Protein AF-A0A2T5IML4-F1 (afdb_monomer_lite)

Organism: NCBI:txid44577

Radius of gyration: 15.87 Å; chains: 1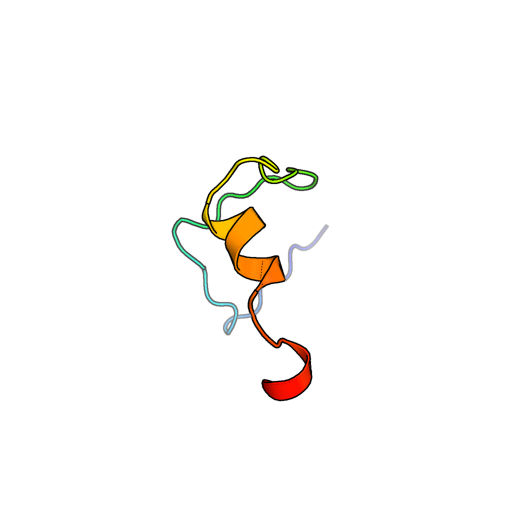; bounding box: 25×39×19 Å

Structure (mmCIF, N/CA/C/O backbone):
data_AF-A0A2T5IML4-F1
#
_entry.id   AF-A0A2T5IML4-F1
#
loop_
_atom_site.group_PDB
_atom_site.id
_atom_site.type_symbol
_atom_site.label_atom_id
_atom_site.label_alt_id
_atom_site.label_comp_id
_atom_site.label_asym_id
_atom_site.label_entity_id
_atom_site.label_seq_id
_atom_site.pdbx_PDB_ins_code
_atom_site.Cartn_x
_atom_site.Cartn_y
_atom_site.Cartn_z
_atom_site.occupancy
_atom_site.B_iso_or_equiv
_atom_site.auth_seq_id
_atom_site.auth_comp_id
_atom_site.auth_asym_id
_atom_site.auth_atom_id
_atom_site.pdbx_PDB_model_num
ATOM 1 N N . MET A 1 1 ? -13.887 29.559 -12.657 1.00 63.12 1 MET A N 1
ATOM 2 C CA . MET A 1 1 ? -14.091 28.214 -12.077 1.00 63.12 1 MET A CA 1
ATOM 3 C C . MET A 1 1 ? -14.019 28.357 -10.563 1.00 63.12 1 MET A C 1
ATOM 5 O O . MET A 1 1 ? -12.973 28.751 -10.064 1.00 63.12 1 MET A O 1
ATOM 9 N N . ILE A 1 2 ? -15.132 28.184 -9.847 1.00 62.25 2 ILE A N 1
ATOM 10 C CA . ILE A 1 2 ? -15.159 28.339 -8.384 1.00 62.25 2 ILE A CA 1
ATOM 11 C C . ILE A 1 2 ? -14.597 27.048 -7.785 1.00 62.25 2 ILE A C 1
ATOM 13 O O . ILE A 1 2 ? -15.164 25.978 -7.989 1.00 62.25 2 ILE A O 1
ATOM 17 N N . ARG A 1 3 ? -13.463 27.139 -7.086 1.00 73.69 3 ARG A N 1
ATOM 18 C CA . ARG A 1 3 ? -12.929 26.027 -6.294 1.00 73.69 3 ARG A CA 1
ATOM 19 C C . ARG A 1 3 ? -13.715 25.974 -4.989 1.00 73.69 3 ARG A C 1
ATOM 21 O O . ARG A 1 3 ? -13.474 26.777 -4.095 1.00 73.69 3 ARG A O 1
ATOM 28 N N . TYR A 1 4 ? -14.698 25.085 -4.923 1.00 81.00 4 TYR A N 1
ATOM 29 C CA . TYR A 1 4 ? -15.405 24.797 -3.682 1.00 81.00 4 TYR A CA 1
ATOM 30 C C . TYR A 1 4 ? -14.515 23.923 -2.797 1.00 81.00 4 TYR A C 1
ATOM 32 O O . TYR A 1 4 ? -14.080 22.855 -3.224 1.00 81.00 4 TYR A O 1
ATOM 40 N N . VAL A 1 5 ? -14.248 24.384 -1.578 1.00 77.94 5 VAL A N 1
ATOM 41 C CA . VAL A 1 5 ? -13.560 23.613 -0.539 1.00 77.94 5 VAL A CA 1
ATOM 42 C C . VAL A 1 5 ? -14.499 23.561 0.6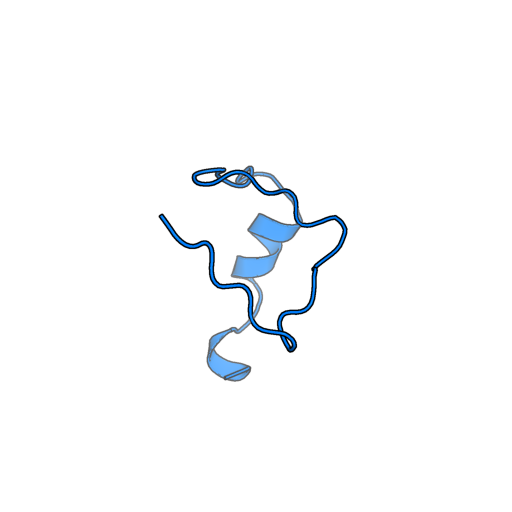57 1.00 77.94 5 VA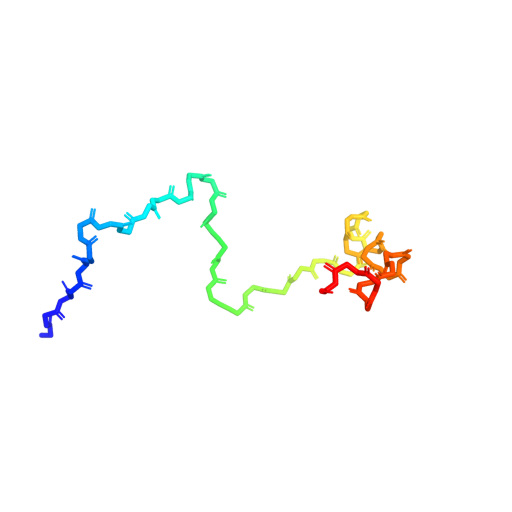L A C 1
ATOM 44 O O . VAL A 1 5 ? -14.944 24.598 1.150 1.00 77.94 5 VAL A O 1
ATOM 47 N N . SER A 1 6 ? -14.855 22.352 1.088 1.00 84.19 6 SER A N 1
ATOM 48 C CA . SER A 1 6 ? -15.731 22.159 2.244 1.00 84.19 6 SER A CA 1
ATOM 49 C C . SER A 1 6 ? -15.010 22.576 3.525 1.00 84.19 6 SER A C 1
ATOM 51 O O . SER A 1 6 ? -13.848 22.236 3.720 1.00 84.19 6 SER A O 1
ATOM 53 N N . GLN A 1 7 ? -15.713 23.231 4.450 1.00 82.88 7 GLN A N 1
ATOM 54 C CA . GLN A 1 7 ? -15.158 23.590 5.765 1.00 82.88 7 GLN A CA 1
ATOM 55 C C . GLN A 1 7 ? -14.781 22.370 6.621 1.00 82.88 7 GLN A C 1
ATOM 57 O O . GLN A 1 7 ? -14.008 22.496 7.562 1.00 82.88 7 GLN A O 1
ATOM 62 N N . LYS A 1 8 ? -15.334 21.191 6.309 1.00 87.62 8 LYS A N 1
ATOM 63 C CA . LYS A 1 8 ? -15.022 19.928 6.994 1.00 87.62 8 LYS A CA 1
ATOM 64 C C . LYS A 1 8 ? -13.893 19.141 6.320 1.00 87.62 8 LYS A C 1
ATOM 66 O O . LYS A 1 8 ? -13.562 18.055 6.784 1.00 87.62 8 LYS A O 1
ATOM 71 N N . GLN A 1 9 ? -13.352 19.629 5.203 1.00 84.88 9 GLN A N 1
ATOM 72 C CA . GLN A 1 9 ? -12.279 18.947 4.490 1.00 84.88 9 GLN A CA 1
ATOM 73 C C . GLN A 1 9 ? -10.980 19.070 5.288 1.00 84.88 9 GLN A C 1
ATOM 75 O O . GLN A 1 9 ? -10.441 20.162 5.443 1.00 84.88 9 GLN A O 1
ATOM 80 N N . LEU A 1 10 ? -10.490 17.942 5.795 1.00 83.81 10 LEU A N 1
ATOM 81 C CA . LEU A 1 10 ? -9.213 17.869 6.495 1.00 83.81 10 LEU A CA 1
ATOM 82 C C . LEU A 1 10 ? -8.071 17.766 5.481 1.00 83.81 10 LEU A C 1
ATOM 84 O O . LEU A 1 10 ? -8.179 17.047 4.485 1.00 83.81 10 LEU A O 1
ATOM 88 N N . SER A 1 11 ? -6.975 18.478 5.736 1.00 77.12 11 SER A N 1
ATOM 89 C CA . SER A 1 11 ? -5.721 18.299 5.009 1.00 77.12 11 SER A CA 1
ATOM 90 C C . SER A 1 11 ? -4.967 17.099 5.574 1.00 77.12 11 SER A C 1
ATOM 92 O O . SER A 1 11 ? -4.763 17.000 6.783 1.00 77.12 11 SER A O 1
ATOM 94 N N . LEU A 1 12 ? -4.534 16.198 4.697 1.00 80.94 12 LEU A N 1
ATOM 95 C CA . LEU A 1 12 ? -3.587 15.145 5.048 1.00 80.94 12 LEU A CA 1
ATOM 96 C C . LEU A 1 12 ? -2.177 15.685 4.802 1.00 80.94 12 LEU A C 1
ATOM 98 O O . LEU A 1 12 ? -1.682 15.652 3.676 1.00 80.94 12 LEU A O 1
ATOM 102 N N . GLU A 1 13 ? -1.561 16.249 5.841 1.00 82.12 13 GLU A N 1
ATOM 103 C CA . GLU A 1 13 ? -0.189 16.757 5.755 1.00 82.12 13 GLU A CA 1
ATOM 104 C C . GLU A 1 13 ? 0.781 15.630 5.363 1.00 82.12 13 GLU A C 1
ATOM 106 O O . GLU A 1 13 ? 0.717 14.523 5.897 1.00 82.12 13 GLU A O 1
ATOM 111 N N . GLY A 1 14 ? 1.661 15.896 4.393 1.00 69.75 14 GLY A N 1
ATOM 112 C CA . GLY A 1 14 ? 2.596 14.906 3.844 1.00 69.75 14 GLY A CA 1
ATOM 113 C C . GLY A 1 14 ? 2.009 13.991 2.763 1.00 69.75 14 GLY A C 1
ATOM 114 O O . GLY A 1 14 ? 2.733 13.161 2.212 1.00 69.75 14 GLY A O 1
ATOM 115 N N . PHE A 1 15 ? 0.728 14.145 2.412 1.00 74.00 15 PHE A N 1
ATOM 116 C CA . PHE A 1 15 ? 0.113 13.440 1.290 1.00 74.00 15 PHE A CA 1
ATOM 117 C C . PHE A 1 15 ? 0.192 14.270 -0.005 1.00 74.00 15 PHE A C 1
ATOM 119 O O . PHE A 1 15 ? -0.817 14.700 -0.556 1.00 74.00 15 PHE A O 1
ATOM 126 N N . ASP A 1 16 ? 1.414 14.463 -0.511 1.00 76.56 16 ASP A N 1
ATOM 127 C CA . ASP A 1 16 ? 1.706 15.223 -1.741 1.00 76.56 16 ASP A CA 1
ATOM 128 C C . ASP A 1 16 ? 1.882 14.310 -2.965 1.00 76.56 16 ASP A C 1
ATOM 130 O O . ASP A 1 16 ? 2.731 14.538 -3.826 1.00 76.56 16 ASP A O 1
ATOM 134 N N . THR A 1 17 ? 1.110 13.224 -3.040 1.00 79.25 17 THR A N 1
ATOM 135 C CA . THR A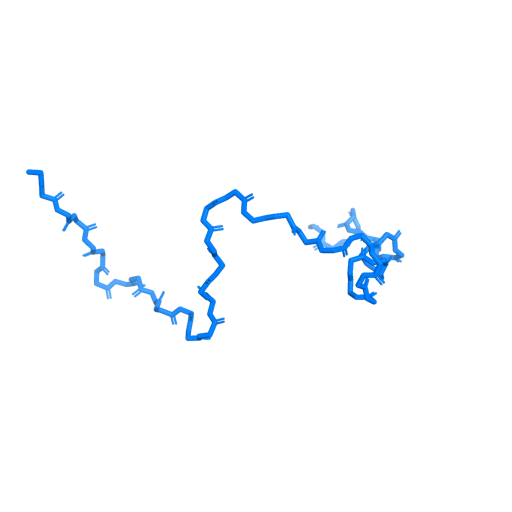 1 17 ? 1.213 12.280 -4.160 1.00 79.25 17 THR A CA 1
ATOM 136 C C . THR A 1 17 ? 0.621 12.921 -5.423 1.00 79.25 17 THR A C 1
ATOM 138 O O . THR A 1 17 ? -0.583 13.190 -5.456 1.00 79.25 17 THR A O 1
ATOM 141 N N . PRO A 1 18 ? 1.415 13.169 -6.483 1.00 82.25 18 PRO A N 1
ATOM 142 C CA . PRO A 1 18 ? 0.913 13.734 -7.726 1.00 82.25 18 PRO A CA 1
ATOM 143 C C . PRO A 1 18 ? -0.107 12.802 -8.400 1.00 82.25 18 PRO A C 1
ATOM 145 O O . PRO A 1 18 ? 0.039 11.576 -8.338 1.00 82.25 18 PRO A O 1
ATOM 148 N N . PRO A 1 19 ? -1.108 13.351 -9.111 1.00 77.56 19 PRO A N 1
ATOM 149 C CA . PRO A 1 19 ? -2.031 12.548 -9.904 1.00 77.56 19 PRO A CA 1
ATOM 150 C C . PRO A 1 19 ? -1.280 11.674 -10.917 1.00 77.56 19 PRO A C 1
ATOM 152 O O . PRO A 1 19 ? -0.434 12.168 -11.660 1.00 77.56 19 PRO A O 1
ATOM 155 N N . GLY A 1 20 ? -1.596 10.378 -10.955 1.00 79.50 20 GLY A N 1
ATOM 156 C CA . GLY A 1 20 ? -0.952 9.421 -11.862 1.00 79.50 20 GLY A CA 1
ATOM 157 C C . GLY A 1 20 ? 0.395 8.875 -11.380 1.00 79.50 20 GLY A C 1
ATOM 158 O O . GLY A 1 20 ? 1.035 8.126 -12.117 1.00 79.50 20 GLY A O 1
ATOM 159 N N . MET A 1 21 ? 0.831 9.202 -10.159 1.00 84.69 21 MET A N 1
ATOM 160 C CA . MET A 1 21 ? 1.998 8.560 -9.559 1.00 84.69 21 MET A CA 1
ATOM 161 C C . MET A 1 21 ? 1.722 7.069 -9.318 1.00 84.69 21 MET A C 1
ATOM 163 O O . MET A 1 21 ? 0.741 6.695 -8.676 1.00 84.69 21 MET A O 1
ATOM 167 N N . ILE A 1 22 ? 2.613 6.220 -9.827 1.00 85.94 22 ILE A N 1
ATOM 168 C CA . ILE A 1 22 ? 2.602 4.774 -9.595 1.00 85.94 22 ILE A CA 1
ATOM 169 C C . ILE A 1 22 ? 3.613 4.480 -8.488 1.00 85.94 22 ILE A C 1
ATOM 171 O O . ILE A 1 22 ? 4.754 4.940 -8.547 1.00 85.94 22 ILE A O 1
ATOM 175 N N . LEU A 1 23 ? 3.195 3.726 -7.471 1.00 86.19 23 LEU A N 1
ATOM 176 C CA . LEU A 1 23 ? 4.096 3.288 -6.408 1.00 86.19 23 LEU A CA 1
ATOM 177 C C . LEU A 1 23 ? 5.102 2.268 -6.954 1.00 86.19 23 LEU A C 1
ATOM 179 O O . LEU A 1 23 ? 4.742 1.403 -7.751 1.00 86.19 23 LEU A O 1
ATOM 183 N N . ASP A 1 24 ? 6.351 2.349 -6.492 1.00 89.12 24 ASP A N 1
ATOM 184 C CA . ASP A 1 24 ? 7.388 1.383 -6.855 1.00 89.12 24 ASP A CA 1
ATOM 185 C C . ASP A 1 24 ? 6.944 -0.039 -6.451 1.00 89.12 24 ASP A C 1
ATOM 187 O O . ASP A 1 24 ? 6.717 -0.288 -5.261 1.00 89.12 24 ASP A O 1
ATOM 191 N N . PRO A 1 25 ? 6.834 -0.991 -7.398 1.00 90.19 25 PRO A N 1
ATOM 192 C CA . PRO A 1 25 ? 6.411 -2.360 -7.101 1.00 90.19 25 PRO A CA 1
ATOM 193 C C . PRO A 1 25 ? 7.378 -3.096 -6.159 1.00 90.19 25 PRO A C 1
ATOM 195 O O . PRO A 1 25 ? 7.026 -4.107 -5.552 1.00 90.19 25 PRO A O 1
ATOM 198 N N . THR A 1 26 ? 8.611 -2.611 -6.013 1.00 93.75 26 THR A N 1
ATOM 199 C CA . THR A 1 26 ? 9.610 -3.165 -5.098 1.00 93.75 26 THR A CA 1
ATOM 200 C C . THR A 1 26 ? 9.510 -2.618 -3.675 1.00 93.75 26 THR A C 1
ATOM 202 O O . THR A 1 26 ? 10.111 -3.202 -2.765 1.00 93.75 26 THR A O 1
ATOM 205 N N . ASN A 1 27 ? 8.724 -1.558 -3.454 1.00 92.81 27 ASN A N 1
ATOM 206 C CA . ASN A 1 27 ? 8.510 -0.965 -2.141 1.00 92.81 27 ASN A CA 1
ATOM 207 C C . ASN A 1 27 ? 7.957 -2.008 -1.154 1.00 92.81 27 ASN A C 1
ATOM 209 O O . ASN A 1 27 ? 7.025 -2.755 -1.458 1.00 92.81 27 ASN A O 1
ATOM 213 N N . ARG A 1 28 ? 8.524 -2.045 0.058 1.00 92.94 28 ARG A N 1
ATOM 214 C CA . ARG A 1 28 ? 8.137 -3.014 1.096 1.00 92.94 28 ARG A CA 1
ATOM 215 C C . ARG A 1 28 ? 6.646 -2.972 1.429 1.00 92.94 28 ARG A C 1
ATOM 217 O O . ARG A 1 28 ? 6.051 -4.030 1.592 1.00 92.94 28 ARG A O 1
ATOM 224 N N . TRP A 1 29 ? 6.045 -1.787 1.489 1.00 91.12 29 TRP A N 1
ATOM 225 C CA . TRP A 1 29 ? 4.621 -1.620 1.779 1.00 91.12 29 TRP A CA 1
ATOM 226 C C . TRP A 1 29 ? 3.739 -2.083 0.623 1.00 91.12 29 TRP A C 1
ATOM 228 O O . TRP A 1 29 ? 2.709 -2.709 0.856 1.00 91.12 29 TRP A O 1
ATOM 238 N N . VAL A 1 30 ? 4.174 -1.844 -0.620 1.00 91.12 30 VAL A N 1
ATOM 239 C CA . VAL A 1 30 ? 3.460 -2.316 -1.816 1.00 91.12 30 VAL A CA 1
ATOM 240 C C . VAL A 1 30 ? 3.432 -3.839 -1.863 1.00 91.12 30 VAL A C 1
ATOM 242 O O . VAL A 1 30 ? 2.388 -4.394 -2.159 1.00 91.12 30 VAL A O 1
ATOM 245 N N . LYS A 1 31 ? 4.526 -4.518 -1.506 1.00 94.12 31 LYS A N 1
ATOM 246 C CA . LYS A 1 31 ? 4.544 -5.987 -1.396 1.00 94.12 31 LYS A CA 1
ATOM 247 C C . LYS A 1 31 ? 3.720 -6.505 -0.221 1.00 94.12 31 LYS A C 1
ATOM 249 O O . LYS A 1 31 ? 3.044 -7.517 -0.339 1.00 94.12 31 LYS A O 1
ATOM 254 N N . LEU A 1 32 ? 3.785 -5.825 0.924 1.00 93.62 32 LEU A N 1
ATOM 255 C CA . LEU A 1 32 ? 3.091 -6.253 2.139 1.00 93.62 32 LEU A CA 1
ATOM 256 C C . LEU A 1 32 ? 1.569 -6.230 1.973 1.00 93.62 32 LEU A C 1
ATOM 258 O O . LEU A 1 32 ? 0.891 -7.062 2.571 1.00 93.62 32 LEU A O 1
ATOM 262 N N . ARG A 1 33 ? 1.039 -5.334 1.129 1.00 91.88 33 ARG A N 1
ATOM 263 C CA . ARG A 1 33 ? -0.397 -5.278 0.827 1.00 91.88 33 ARG A CA 1
ATOM 264 C C . ARG A 1 33 ? -0.937 -6.622 0.331 1.00 91.88 33 ARG A C 1
ATOM 266 O O . ARG A 1 33 ? -2.085 -6.928 0.611 1.00 91.88 33 ARG A O 1
ATOM 273 N N . ASP A 1 34 ? -0.134 -7.407 -0.385 1.00 91.25 34 ASP A N 1
ATOM 274 C CA . ASP A 1 34 ? -0.592 -8.657 -0.996 1.00 91.25 34 ASP A CA 1
ATOM 275 C C . ASP A 1 34 ? -0.790 -9.757 0.067 1.00 91.25 34 ASP A C 1
ATOM 277 O O . ASP A 1 34 ? -1.474 -10.745 -0.178 1.00 91.25 34 ASP A O 1
ATOM 281 N N . CYS A 1 35 ? -0.223 -9.571 1.265 1.00 91.94 35 CYS A N 1
ATOM 282 C CA . CYS A 1 35 ? -0.360 -10.481 2.402 1.00 91.94 35 CYS A CA 1
ATOM 283 C C . CYS A 1 35 ? -1.488 -10.090 3.368 1.00 91.94 35 CYS A C 1
ATOM 285 O O . CYS A 1 35 ? -1.752 -10.831 4.314 1.00 91.94 35 CYS A O 1
ATOM 287 N N . ILE A 1 36 ? -2.102 -8.916 3.201 1.00 90.88 36 ILE A N 1
ATOM 288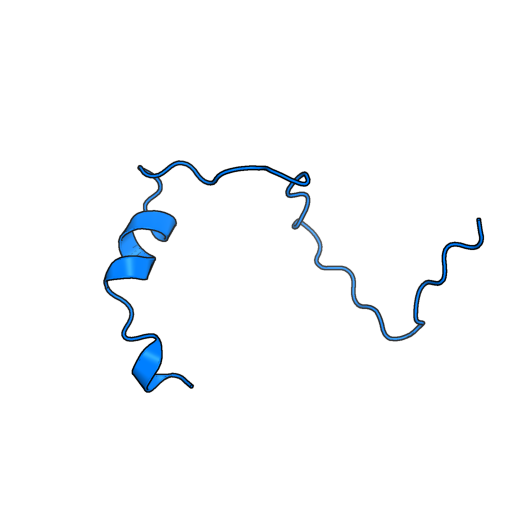 C CA . ILE A 1 36 ? -3.186 -8.461 4.077 1.00 90.88 36 ILE A CA 1
ATOM 289 C C . ILE A 1 36 ? -4.503 -9.080 3.577 1.00 90.88 36 ILE A C 1
ATOM 291 O O . ILE A 1 36 ? -4.819 -8.921 2.396 1.00 90.88 36 ILE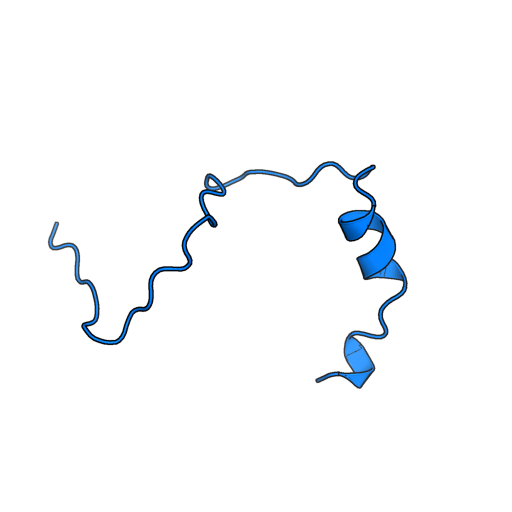 A O 1
ATOM 295 N N . PRO A 1 37 ? -5.295 -9.745 4.442 1.00 92.56 37 PRO A N 1
ATOM 296 C CA . PRO A 1 37 ? -6.603 -10.279 4.076 1.00 92.56 37 PRO A CA 1
ATOM 297 C C . PRO A 1 37 ? -7.629 -9.141 4.016 1.00 92.56 37 PRO A C 1
ATOM 299 O O . PRO A 1 37 ? -8.431 -8.947 4.924 1.00 92.56 37 PRO A O 1
ATOM 302 N N . TRP A 1 38 ? -7.570 -8.340 2.952 1.00 91.38 38 TRP A N 1
ATOM 303 C CA . TRP A 1 38 ? -8.425 -7.159 2.790 1.00 91.38 38 TRP A CA 1
ATOM 304 C C . TRP A 1 38 ? -9.917 -7.485 2.868 1.00 91.38 38 TRP A C 1
ATOM 306 O O . TRP A 1 38 ? -10.673 -6.696 3.426 1.00 91.38 38 TRP A O 1
ATOM 316 N N . ASP A 1 39 ? -10.311 -8.658 2.371 1.00 90.25 39 ASP A N 1
ATOM 317 C CA . ASP A 1 39 ? -11.699 -9.130 2.382 1.00 90.25 39 ASP A CA 1
ATOM 318 C C . ASP A 1 39 ? -12.228 -9.424 3.799 1.00 90.25 39 ASP A C 1
ATOM 320 O O . ASP A 1 39 ? -13.433 -9.431 4.016 1.00 90.25 39 ASP A O 1
ATOM 324 N N . GLU A 1 40 ? -11.349 -9.649 4.780 1.00 93.88 40 GLU A N 1
ATOM 325 C CA . GLU A 1 40 ? -11.736 -9.902 6.176 1.00 93.88 40 GLU A CA 1
ATOM 326 C C . GLU A 1 40 ? -11.843 -8.611 7.008 1.00 93.88 40 GLU A C 1
ATOM 328 O O . GLU A 1 40 ? -12.341 -8.638 8.133 1.00 93.88 40 GLU A O 1
ATOM 333 N N . LEU A 1 41 ? -11.366 -7.478 6.474 1.00 83.75 41 LEU A N 1
ATOM 334 C CA . LEU A 1 41 ? -11.352 -6.174 7.149 1.00 83.75 41 LEU A CA 1
ATOM 335 C C . LEU A 1 41 ? -12.542 -5.271 6.775 1.00 83.75 41 LEU A C 1
ATOM 337 O O . LEU A 1 41 ? -12.641 -4.168 7.319 1.00 83.75 41 LEU A O 1
ATOM 341 N N . SER A 1 42 ? -13.391 -5.696 5.832 1.00 64.94 42 SER A N 1
ATOM 342 C CA . SER A 1 42 ? -14.518 -4.917 5.293 1.00 64.94 42 SER A CA 1
ATOM 343 C C . SER A 1 42 ? -15.754 -4.914 6.184 1.00 64.94 42 SER A C 1
ATOM 345 O O . SER A 1 42 ? -16.138 -6.018 6.632 1.00 64.94 42 SER A O 1
#

Secondary structure (DSSP, 8-state):
------TT----TT----TTPPPPTTSHHHHHGGGS-GGG--

pLDDT: mean 84.02, std 8.53, range [62.25, 94.12]

Sequence (42 aa):
MIRYVSQKQLSLEGFDTPPGMILDPTNRWVKLRDCIPWDELS

Foldseek 3Di:
DDPDDDPPDDDDPPPPQDPPDDDDCPDPVNVVVVVDPVVVVD